Protein AF-A0A928FAZ8-F1 (afdb_monomer)

Radius of gyration: 18.93 Å; Cα contacts (8 Å, |Δi|>4): 267; chains: 1; bounding box: 38×33×56 Å

Secondary structure (DSSP, 8-state):
-EE---HHHHHHHHHHHHHHHHHHHHHHTT-HHHHHHHHHHHHHHHHHHHHHHHHHHHHHHHHHHHHHHHHS-EEEEEEEEETTEEEEEEEETTEEEEEE-TTSS----EEEEGGGEEEEEEETTEEEEEETTEEEEEEETTHHHHHHHHHHHHT--

Sequence (157 aa):
MTYKNGIKEYTLTGVIFGVPMGILFGLIHLSLLLGIITGFLCGFLFTLLIFLFMKYQEKKFDKKRTEIAKERKIICDGAATINGNGGWLFFTENGIEFYPHKINISTEEIVIPMNTIESVTANKNQILVRASGKTVEIVVSHNKGWKKQIEGALNLS

Structure (mmCIF, N/CA/C/O backbone):
data_AF-A0A928FAZ8-F1
#
_entry.id   AF-A0A928FAZ8-F1
#
loop_
_atom_site.group_PDB
_atom_site.id
_atom_site.type_symbol
_atom_site.label_atom_id
_atom_site.label_alt_id
_atom_site.label_comp_id
_atom_site.label_asym_id
_atom_site.label_entity_id
_atom_site.label_seq_id
_atom_site.pdbx_PDB_ins_code
_atom_site.Cartn_x
_atom_site.Cartn_y
_atom_site.Cartn_z
_atom_site.occupancy
_atom_site.B_iso_or_equiv
_atom_site.auth_seq_id
_atom_site.auth_comp_id
_atom_site.auth_asym_id
_atom_site.auth_atom_id
_atom_site.pdbx_PDB_model_num
ATOM 1 N N . MET A 1 1 ? -15.593 -0.827 2.400 1.00 86.06 1 MET A N 1
ATOM 2 C CA . MET A 1 1 ? -15.250 -0.363 1.032 1.00 86.06 1 MET A CA 1
ATOM 3 C C . MET A 1 1 ? -13.849 -0.833 0.681 1.00 86.06 1 MET A C 1
ATOM 5 O O . MET A 1 1 ? -12.951 -0.560 1.458 1.00 86.06 1 MET A O 1
ATOM 9 N N . THR A 1 2 ? -13.639 -1.489 -0.460 1.00 89.00 2 THR A N 1
ATOM 10 C CA . THR A 1 2 ? -12.289 -1.931 -0.850 1.00 89.00 2 THR A CA 1
ATOM 11 C C . THR A 1 2 ? -11.653 -0.942 -1.818 1.00 89.00 2 THR A C 1
ATOM 13 O O . THR A 1 2 ? -12.170 -0.747 -2.920 1.00 89.00 2 THR A O 1
ATOM 16 N N . TYR A 1 3 ? -10.534 -0.333 -1.432 1.00 90.75 3 TYR A N 1
ATOM 17 C CA . TYR A 1 3 ? -9.746 0.524 -2.313 1.00 90.75 3 TYR A CA 1
ATOM 18 C C . TYR A 1 3 ? -8.879 -0.328 -3.239 1.00 90.75 3 TYR A C 1
ATOM 20 O O . TYR A 1 3 ? -8.120 -1.192 -2.798 1.00 90.75 3 TYR A O 1
ATOM 28 N N . LYS A 1 4 ? -9.006 -0.086 -4.545 1.00 86.06 4 LYS A N 1
ATOM 29 C CA . LYS A 1 4 ? -8.338 -0.848 -5.607 1.00 86.06 4 LYS A CA 1
ATOM 30 C C . LYS A 1 4 ? -7.595 0.110 -6.513 1.00 86.06 4 LYS A C 1
ATOM 32 O O . LYS A 1 4 ? -8.059 1.224 -6.707 1.00 86.06 4 LYS A O 1
ATOM 37 N N . ASN A 1 5 ? -6.501 -0.337 -7.115 1.00 83.50 5 ASN A N 1
ATOM 38 C CA . ASN A 1 5 ? -5.808 0.452 -8.130 1.00 83.50 5 ASN A CA 1
ATOM 39 C C . ASN A 1 5 ? -6.758 0.777 -9.294 1.00 83.50 5 ASN A C 1
ATOM 41 O O . ASN A 1 5 ? -7.519 -0.089 -9.738 1.00 83.50 5 ASN A O 1
ATOM 45 N N . GLY A 1 6 ? -6.720 2.022 -9.762 1.00 83.69 6 GLY A N 1
ATOM 46 C CA . GLY A 1 6 ? -7.487 2.486 -10.906 1.00 83.69 6 GLY A CA 1
ATOM 47 C C . GLY A 1 6 ? -6.738 2.291 -12.223 1.00 83.69 6 GLY A C 1
ATOM 48 O O . GLY A 1 6 ? -5.598 1.828 -12.283 1.00 83.69 6 GLY A O 1
ATOM 49 N N . ILE A 1 7 ? -7.403 2.668 -13.317 1.00 85.56 7 ILE A N 1
ATOM 50 C CA . ILE A 1 7 ? -6.851 2.577 -14.678 1.00 85.56 7 ILE A CA 1
ATOM 51 C C . ILE A 1 7 ? -5.570 3.408 -14.801 1.00 85.56 7 ILE A C 1
ATOM 53 O O . ILE A 1 7 ? -4.613 2.972 -15.431 1.00 85.56 7 ILE A O 1
ATOM 57 N N . LYS A 1 8 ? -5.528 4.581 -14.159 1.00 87.31 8 LYS A N 1
ATOM 58 C CA . LYS A 1 8 ? -4.368 5.477 -14.195 1.00 87.31 8 LYS A CA 1
ATOM 59 C C . LYS A 1 8 ? -3.111 4.793 -13.656 1.00 87.31 8 LYS A C 1
ATOM 61 O O . LYS A 1 8 ? -2.047 4.927 -14.255 1.00 87.31 8 LYS A O 1
ATOM 66 N N . GLU A 1 9 ? -3.233 4.065 -12.552 1.00 87.31 9 GLU A N 1
ATOM 67 C CA . GLU A 1 9 ? -2.137 3.329 -11.931 1.00 87.31 9 GLU A CA 1
ATOM 68 C C . GLU A 1 9 ? -1.634 2.221 -12.861 1.00 87.31 9 GLU A C 1
ATOM 70 O O . GLU A 1 9 ? -0.437 2.148 -13.120 1.00 87.31 9 GLU A O 1
ATOM 75 N N . TYR A 1 10 ? -2.539 1.426 -13.441 1.00 90.25 10 TYR A N 1
ATOM 76 C CA . TYR A 1 10 ? -2.176 0.359 -14.381 1.00 90.25 10 TYR A CA 1
ATOM 77 C C . TYR A 1 10 ? -1.516 0.882 -15.664 1.00 90.25 10 TYR A C 1
ATOM 79 O O . TYR A 1 10 ? -0.550 0.283 -16.147 1.00 90.25 10 TYR A O 1
ATOM 87 N N . THR A 1 11 ? -1.996 2.007 -16.200 1.00 91.50 11 THR A N 1
ATOM 88 C CA . THR A 1 11 ? -1.379 2.671 -17.355 1.00 91.50 11 THR A CA 1
ATOM 89 C C . THR A 1 11 ? 0.023 3.161 -17.012 1.00 91.50 11 THR A C 1
ATOM 91 O O . THR A 1 11 ? 0.958 2.925 -17.773 1.00 91.50 11 THR A O 1
ATOM 94 N N . LEU A 1 12 ? 0.197 3.797 -15.850 1.00 92.56 12 LEU A N 1
ATOM 95 C CA . LEU A 1 12 ? 1.506 4.274 -15.409 1.00 92.56 12 LEU A CA 1
ATOM 96 C C . LEU A 1 12 ? 2.494 3.114 -15.224 1.00 92.56 12 LEU A C 1
ATOM 98 O O . LEU A 1 12 ? 3.634 3.216 -15.668 1.00 92.56 12 LEU A O 1
ATOM 102 N N . THR A 1 13 ? 2.055 1.999 -14.636 1.00 91.69 13 THR A N 1
ATOM 103 C CA . THR A 1 13 ? 2.855 0.771 -14.513 1.00 91.69 13 THR A CA 1
ATOM 104 C C . THR A 1 13 ? 3.317 0.254 -15.876 1.00 91.69 13 THR A C 1
ATOM 106 O O . THR A 1 13 ? 4.496 -0.058 -16.045 1.00 91.69 13 THR A O 1
ATOM 109 N N . GLY A 1 14 ? 2.418 0.222 -16.862 1.00 94.94 14 GLY A N 1
ATOM 110 C CA . GLY A 1 14 ? 2.739 -0.220 -18.219 1.00 94.94 14 GLY A CA 1
ATOM 111 C C . GLY A 1 14 ? 3.744 0.691 -18.913 1.00 94.94 14 GLY A C 1
ATOM 112 O O . GLY A 1 14 ? 4.668 0.199 -19.550 1.00 94.94 14 GLY A O 1
ATOM 113 N N . VAL A 1 15 ? 3.620 2.010 -18.744 1.00 95.94 15 VAL A N 1
ATOM 114 C CA . VAL A 1 15 ? 4.557 2.990 -19.317 1.00 95.94 15 VAL A CA 1
ATOM 115 C C . VAL A 1 15 ? 5.937 2.891 -18.667 1.00 95.94 15 VAL A C 1
ATOM 117 O O . VAL A 1 15 ? 6.937 2.830 -19.380 1.00 95.94 15 VAL A O 1
ATOM 120 N N . ILE A 1 16 ? 5.999 2.837 -17.331 1.00 95.81 16 ILE A N 1
ATOM 121 C CA . ILE A 1 16 ? 7.263 2.758 -16.579 1.00 95.81 16 ILE A CA 1
ATOM 122 C C . ILE A 1 16 ? 8.057 1.508 -16.959 1.00 95.81 16 ILE A C 1
ATOM 124 O O . ILE A 1 16 ? 9.281 1.562 -16.988 1.00 95.81 16 ILE A O 1
ATOM 128 N N . PHE A 1 17 ? 7.386 0.397 -17.264 1.00 96.44 17 PHE A N 1
ATOM 129 C CA . PHE A 1 17 ? 8.060 -0.822 -17.699 1.00 96.44 17 PHE A CA 1
ATOM 130 C C . PHE A 1 17 ? 8.316 -0.850 -19.212 1.00 96.44 17 PHE A C 1
ATOM 132 O O . PHE A 1 17 ? 9.411 -1.174 -19.666 1.00 96.44 17 PHE A O 1
ATOM 139 N N . GLY A 1 18 ? 7.315 -0.479 -20.008 1.00 97.69 18 GLY A N 1
ATOM 140 C CA . GLY A 1 18 ? 7.355 -0.568 -21.463 1.00 97.69 18 GLY A CA 1
ATOM 141 C C . GLY A 1 18 ? 8.379 0.364 -22.105 1.00 97.69 18 GLY A C 1
ATOM 142 O O . GLY A 1 18 ? 9.079 -0.058 -23.022 1.00 97.69 18 GLY A O 1
ATOM 143 N N . VAL A 1 19 ? 8.525 1.602 -21.616 1.00 97.75 19 VAL A N 1
ATOM 144 C CA . VAL A 1 19 ? 9.466 2.575 -22.203 1.00 97.75 19 VAL A CA 1
ATOM 145 C C . VAL A 1 19 ? 10.926 2.121 -22.057 1.00 97.75 19 VAL A C 1
ATOM 147 O O . VAL A 1 19 ? 11.602 2.029 -23.083 1.00 97.75 19 VAL A O 1
ATOM 150 N N . PRO A 1 20 ? 11.434 1.766 -20.858 1.00 97.94 20 PRO A N 1
ATOM 151 C CA . PRO A 1 20 ? 12.789 1.233 -20.721 1.00 97.94 20 PRO A CA 1
ATOM 152 C C . PRO A 1 20 ? 13.028 -0.033 -21.543 1.00 97.94 20 PRO A C 1
ATOM 154 O O . PRO A 1 20 ? 14.070 -0.147 -22.183 1.00 97.94 20 PRO A O 1
ATOM 157 N N . MET A 1 21 ? 12.062 -0.959 -21.580 1.00 97.69 21 MET A N 1
ATOM 158 C CA . MET A 1 21 ? 12.189 -2.178 -22.387 1.00 97.69 21 MET A CA 1
ATOM 159 C C . MET A 1 21 ? 12.240 -1.865 -23.883 1.00 97.69 21 MET A C 1
ATOM 161 O O . MET A 1 21 ? 13.039 -2.454 -24.606 1.00 97.69 21 MET A O 1
ATOM 165 N N . GLY A 1 22 ? 11.434 -0.913 -24.351 1.00 97.94 22 GLY A N 1
ATOM 166 C CA . GLY A 1 22 ? 11.468 -0.465 -25.738 1.00 97.94 22 GLY A CA 1
ATOM 167 C C . GLY A 1 22 ? 12.797 0.184 -26.115 1.00 97.94 22 GLY A C 1
ATOM 168 O O . GLY A 1 22 ? 13.341 -0.117 -27.174 1.00 97.94 22 GLY A O 1
ATOM 169 N N . ILE A 1 23 ? 13.367 1.006 -25.227 1.00 97.88 23 ILE A N 1
ATOM 170 C CA . ILE A 1 23 ? 14.710 1.575 -25.409 1.00 97.88 23 ILE A CA 1
ATOM 171 C C . ILE A 1 23 ? 15.753 0.454 -25.471 1.00 97.88 23 ILE A C 1
ATOM 173 O O . ILE A 1 23 ? 16.555 0.421 -26.400 1.00 97.88 23 ILE A O 1
ATOM 177 N N . LEU A 1 24 ? 15.718 -0.491 -24.528 1.00 97.69 24 LEU A N 1
ATOM 178 C CA . LEU A 1 24 ? 16.658 -1.609 -24.468 1.00 97.69 24 LEU A CA 1
ATOM 179 C C . LEU A 1 24 ? 16.638 -2.443 -25.757 1.00 97.69 24 LEU A C 1
ATOM 181 O O . LEU A 1 24 ? 17.680 -2.634 -26.380 1.00 97.69 24 LEU A O 1
ATOM 185 N N . PHE A 1 25 ? 15.461 -2.899 -26.193 1.00 96.38 25 PHE A N 1
ATOM 186 C CA . PHE A 1 25 ? 15.328 -3.684 -27.423 1.00 96.38 25 PHE A CA 1
ATOM 187 C C . PHE A 1 25 ? 15.637 -2.864 -28.679 1.00 96.38 25 PHE A C 1
ATOM 189 O O . PHE A 1 25 ? 16.241 -3.387 -29.615 1.00 96.38 25 PHE A O 1
ATOM 196 N N . GLY A 1 26 ? 15.286 -1.576 -28.691 1.00 97.62 26 GLY A N 1
ATOM 197 C CA . GLY A 1 26 ? 15.642 -0.672 -29.780 1.00 97.62 26 GLY A CA 1
ATOM 198 C C . GLY A 1 26 ? 17.155 -0.526 -29.947 1.00 97.62 26 GLY A C 1
ATOM 199 O O . GLY A 1 26 ? 17.642 -0.541 -31.076 1.00 97.62 26 GLY A O 1
ATOM 200 N N . LEU A 1 27 ? 17.900 -0.456 -28.839 1.00 97.50 27 LEU A N 1
ATOM 201 C CA . LEU A 1 27 ? 19.363 -0.386 -28.841 1.00 97.50 27 LEU A CA 1
ATOM 202 C C . LEU A 1 27 ? 20.012 -1.723 -29.226 1.00 97.50 27 LEU A C 1
ATOM 204 O O . LEU A 1 27 ? 20.898 -1.730 -30.075 1.00 97.50 27 LEU A O 1
ATOM 208 N N . ILE A 1 28 ? 19.556 -2.848 -28.659 1.00 97.69 28 ILE A N 1
ATOM 209 C CA . ILE A 1 28 ? 20.098 -4.192 -28.951 1.00 97.69 28 ILE A CA 1
ATOM 210 C C . ILE A 1 28 ? 19.986 -4.532 -30.441 1.00 97.69 28 ILE A C 1
ATOM 212 O O . ILE A 1 28 ? 20.902 -5.111 -31.019 1.00 97.69 28 ILE A O 1
ATOM 216 N N . HIS A 1 29 ? 18.863 -4.174 -31.062 1.00 95.31 29 HIS A N 1
ATOM 217 C CA . HIS A 1 29 ? 18.581 -4.506 -32.457 1.00 95.31 29 HIS A CA 1
ATOM 218 C C . HIS A 1 29 ? 18.822 -3.343 -33.428 1.00 95.31 29 HIS A C 1
ATOM 220 O O . HIS A 1 29 ? 18.498 -3.477 -34.607 1.00 95.31 29 HIS A O 1
ATOM 226 N N . LEU A 1 30 ? 19.348 -2.207 -32.944 1.00 95.75 30 LEU A N 1
ATOM 227 C CA . LEU A 1 30 ? 19.558 -0.972 -33.716 1.00 95.75 30 LEU A CA 1
ATOM 228 C C . LEU A 1 30 ? 18.322 -0.560 -34.543 1.00 95.75 30 LEU A C 1
ATOM 230 O O . LEU A 1 30 ? 18.433 -0.073 -35.666 1.00 95.75 30 LEU A O 1
ATOM 234 N N . SER A 1 31 ? 17.124 -0.777 -33.993 1.00 96.94 31 SER A N 1
ATOM 235 C CA . SER A 1 31 ? 15.853 -0.592 -34.694 1.00 96.94 31 SER A CA 1
ATOM 236 C C . SER A 1 31 ? 14.836 0.114 -33.809 1.00 96.94 31 SER A C 1
ATOM 238 O O . SER A 1 31 ? 14.285 -0.464 -32.870 1.00 96.94 31 SER A O 1
ATOM 240 N N . LEU A 1 32 ? 14.540 1.371 -34.150 1.00 96.31 32 LEU A N 1
ATOM 241 C CA . LEU A 1 32 ? 13.541 2.173 -33.445 1.00 96.31 32 LEU A CA 1
ATOM 242 C C . LEU A 1 32 ? 12.145 1.543 -33.532 1.00 96.31 32 LEU A C 1
ATOM 244 O O . LEU A 1 32 ? 11.434 1.484 -32.532 1.00 96.31 32 LEU A O 1
ATOM 248 N N . LEU A 1 33 ? 11.768 1.040 -34.713 1.00 97.12 33 LEU A N 1
ATOM 249 C CA . LEU A 1 33 ? 10.468 0.403 -34.921 1.00 97.12 33 LEU A CA 1
ATOM 250 C C . LEU A 1 33 ? 10.313 -0.836 -34.036 1.00 97.12 33 LEU A C 1
ATOM 252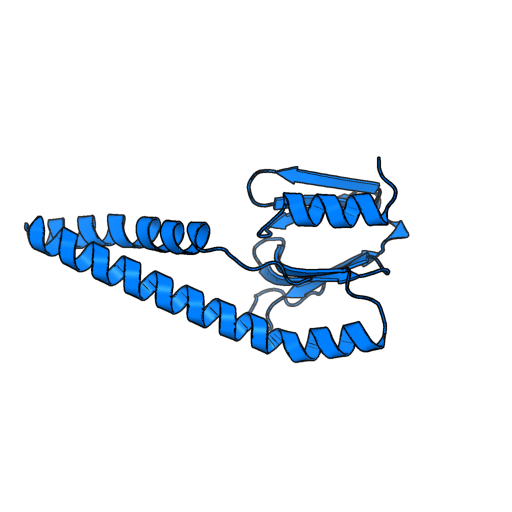 O O . LEU A 1 33 ? 9.277 -0.999 -33.392 1.00 97.12 33 LEU A O 1
ATOM 256 N N . LEU A 1 34 ? 11.352 -1.678 -33.968 1.00 95.81 34 LEU A N 1
ATOM 257 C CA . LEU A 1 34 ? 11.315 -2.861 -33.116 1.00 95.81 34 LEU A CA 1
ATOM 258 C C . LEU A 1 34 ? 11.204 -2.460 -31.644 1.00 95.81 34 LEU A C 1
ATOM 260 O O . LEU A 1 34 ? 10.340 -2.991 -30.958 1.00 95.81 34 LEU A O 1
ATOM 264 N N . GLY A 1 35 ? 11.985 -1.468 -31.201 1.00 97.56 35 GLY A N 1
ATOM 265 C CA . GLY A 1 35 ? 11.913 -0.934 -29.841 1.00 97.56 35 GLY A CA 1
ATOM 266 C C . GLY A 1 35 ? 10.518 -0.431 -29.456 1.00 97.56 35 GLY A C 1
ATOM 267 O O . GLY A 1 35 ? 10.030 -0.739 -28.370 1.00 97.56 35 GLY A O 1
ATOM 268 N N . ILE A 1 36 ? 9.828 0.284 -30.351 1.00 97.88 36 ILE A N 1
ATOM 269 C CA . ILE A 1 36 ? 8.452 0.752 -30.110 1.00 97.88 36 ILE A CA 1
ATOM 270 C C . ILE A 1 36 ? 7.492 -0.436 -29.949 1.00 97.88 36 ILE A C 1
ATOM 272 O O . ILE A 1 36 ? 6.733 -0.482 -28.977 1.00 97.88 36 ILE A O 1
ATOM 276 N N . ILE A 1 37 ? 7.540 -1.410 -30.866 1.00 97.94 37 ILE A N 1
ATOM 277 C CA . ILE A 1 37 ? 6.660 -2.589 -30.838 1.00 97.94 37 ILE A CA 1
ATOM 278 C C . ILE A 1 37 ? 6.906 -3.409 -29.567 1.00 97.94 37 ILE A C 1
ATOM 280 O O . ILE A 1 37 ? 5.962 -3.728 -28.841 1.00 97.94 37 ILE A O 1
ATOM 284 N N . THR A 1 38 ? 8.165 -3.724 -29.260 1.00 97.12 38 THR A N 1
ATOM 285 C CA . THR A 1 38 ? 8.517 -4.516 -28.076 1.00 97.12 38 THR A CA 1
ATOM 286 C C . THR A 1 38 ? 8.217 -3.763 -26.791 1.00 97.12 38 THR A C 1
ATOM 288 O O . THR A 1 38 ? 7.718 -4.365 -25.849 1.00 97.12 38 THR A O 1
ATOM 291 N N . GLY A 1 39 ? 8.452 -2.449 -26.743 1.00 98.00 39 GLY A N 1
ATOM 292 C CA . GLY A 1 39 ? 8.125 -1.624 -25.582 1.00 98.00 39 GLY A CA 1
ATOM 293 C C . GLY A 1 39 ? 6.629 -1.634 -25.274 1.00 98.00 39 GLY A C 1
ATOM 294 O O . GLY A 1 39 ? 6.236 -1.849 -24.125 1.00 98.00 39 GLY A O 1
ATOM 295 N N . PHE A 1 40 ? 5.788 -1.495 -26.303 1.00 97.88 40 PHE A N 1
ATOM 296 C CA . PHE A 1 40 ? 4.338 -1.610 -26.156 1.00 97.88 40 PHE A CA 1
ATOM 297 C C . PHE A 1 40 ? 3.918 -3.005 -25.671 1.00 97.88 40 PHE A C 1
ATOM 299 O O . PHE A 1 40 ? 3.177 -3.112 -24.694 1.00 97.88 40 PHE A O 1
ATOM 306 N N . LEU A 1 41 ? 4.423 -4.073 -26.301 1.00 97.69 41 LEU A N 1
ATOM 307 C CA . LEU A 1 41 ? 4.099 -5.452 -25.920 1.00 97.69 41 LEU A CA 1
ATOM 308 C C . LEU A 1 41 ? 4.541 -5.777 -24.486 1.00 97.69 41 LEU A C 1
ATOM 310 O O . LEU A 1 41 ? 3.759 -6.337 -23.718 1.00 97.69 41 LEU A O 1
ATOM 314 N N . CYS A 1 42 ? 5.760 -5.390 -24.101 1.00 97.50 42 CYS A N 1
ATOM 315 C CA . CYS A 1 42 ? 6.279 -5.569 -22.747 1.00 97.50 42 CYS A CA 1
ATOM 316 C C . CYS A 1 42 ? 5.453 -4.789 -21.721 1.00 97.50 42 CYS A C 1
ATOM 318 O O . CYS A 1 42 ? 5.080 -5.352 -20.694 1.00 97.50 42 CYS A O 1
ATOM 320 N N . GLY A 1 43 ? 5.140 -3.519 -21.998 1.00 97.69 43 GLY A N 1
ATOM 321 C CA . GLY A 1 43 ? 4.314 -2.692 -21.120 1.00 97.69 43 GLY A CA 1
ATOM 322 C C . GLY A 1 43 ? 2.914 -3.277 -20.928 1.00 97.69 43 GLY A C 1
ATOM 323 O O . GLY A 1 43 ? 2.461 -3.429 -19.795 1.00 97.69 43 GLY A O 1
ATOM 324 N N . PHE A 1 44 ? 2.257 -3.679 -22.020 1.00 97.25 44 PHE A N 1
ATOM 325 C CA . PHE A 1 44 ? 0.936 -4.307 -21.982 1.00 97.25 44 PHE A CA 1
ATOM 326 C C . PHE A 1 44 ? 0.942 -5.620 -21.191 1.00 97.25 44 PHE A C 1
ATOM 328 O O . PHE A 1 44 ? 0.127 -5.796 -20.282 1.00 97.25 44 PHE A O 1
ATOM 335 N N . LEU A 1 45 ? 1.875 -6.527 -21.499 1.00 97.31 45 LEU A N 1
ATOM 336 C CA . LEU A 1 45 ? 1.974 -7.819 -20.823 1.00 97.31 45 LEU A CA 1
ATOM 337 C C . LEU A 1 45 ? 2.262 -7.642 -19.328 1.00 97.31 45 LEU A C 1
ATOM 339 O O . LEU A 1 45 ? 1.643 -8.306 -18.499 1.00 97.31 45 LEU A O 1
ATOM 343 N N . PHE A 1 46 ? 3.152 -6.715 -18.971 1.00 96.88 46 PHE A N 1
ATOM 344 C CA . PHE A 1 46 ? 3.461 -6.421 -17.577 1.00 96.88 46 PHE A CA 1
ATOM 345 C C . PHE A 1 46 ? 2.243 -5.874 -16.827 1.00 96.88 46 PHE A C 1
ATOM 347 O O . PHE A 1 46 ? 1.910 -6.374 -15.752 1.00 96.88 46 PHE A O 1
ATOM 354 N N . THR A 1 47 ? 1.514 -4.916 -17.408 1.00 96.56 47 THR A N 1
ATOM 355 C CA . THR A 1 47 ? 0.265 -4.414 -16.821 1.00 96.56 47 THR A CA 1
ATOM 356 C C . THR A 1 47 ? -0.765 -5.528 -16.632 1.00 96.56 47 THR A C 1
ATOM 358 O O . THR A 1 47 ? -1.390 -5.594 -15.572 1.00 96.56 47 THR A O 1
ATOM 361 N N . LEU A 1 48 ? -0.924 -6.427 -17.610 1.00 95.75 48 LEU A N 1
ATOM 362 C CA . LEU A 1 48 ? -1.830 -7.573 -17.501 1.00 95.75 48 LEU A CA 1
ATOM 363 C C . LEU A 1 48 ? -1.432 -8.500 -16.344 1.00 95.75 48 LEU A C 1
ATOM 365 O O . LEU A 1 48 ? -2.285 -8.881 -15.541 1.00 95.75 48 LEU A O 1
ATOM 369 N N . LEU A 1 49 ? -0.144 -8.827 -16.219 1.00 95.94 49 LEU A N 1
ATOM 370 C CA . LEU A 1 49 ? 0.365 -9.659 -15.128 1.00 95.94 49 LEU A CA 1
ATOM 371 C C . LEU A 1 49 ? 0.127 -9.010 -13.761 1.00 95.94 49 LEU A C 1
ATOM 373 O O . LEU A 1 49 ? -0.361 -9.678 -12.850 1.00 95.94 49 LEU A O 1
ATOM 377 N N . ILE A 1 50 ? 0.397 -7.709 -13.621 1.00 93.31 50 ILE A N 1
ATOM 378 C CA . ILE A 1 50 ? 0.134 -6.970 -12.380 1.00 93.31 50 ILE A CA 1
ATOM 379 C C . ILE A 1 50 ? -1.364 -6.939 -12.064 1.00 93.31 50 ILE A C 1
ATOM 381 O O . ILE A 1 50 ? -1.749 -7.169 -10.919 1.00 93.31 50 ILE A O 1
ATOM 385 N N . PHE A 1 51 ? -2.229 -6.719 -13.054 1.00 92.81 51 PHE A N 1
ATOM 386 C CA . PHE A 1 51 ? -3.679 -6.759 -12.858 1.00 92.81 51 PHE A CA 1
ATOM 387 C C . PHE A 1 51 ? -4.153 -8.124 -12.336 1.00 92.81 51 PHE A C 1
ATOM 389 O O . PHE A 1 51 ? -4.869 -8.195 -11.332 1.00 92.81 51 PHE A O 1
ATOM 396 N N . LEU A 1 52 ? -3.721 -9.212 -12.979 1.00 93.94 52 LEU A N 1
ATOM 397 C CA . LEU A 1 52 ? -4.052 -10.577 -12.564 1.00 93.94 52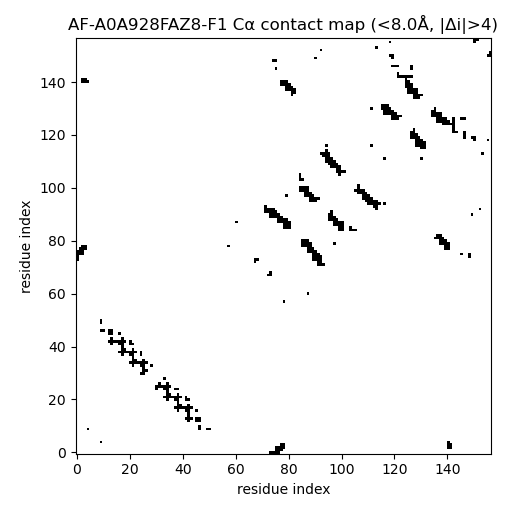 LEU A CA 1
ATOM 398 C C . LEU A 1 52 ? -3.510 -10.888 -11.166 1.00 93.94 52 LEU A C 1
ATOM 400 O O . LEU A 1 52 ? -4.216 -11.471 -10.341 1.00 93.94 52 LEU A O 1
ATOM 404 N N . PHE A 1 53 ? -2.288 -10.447 -10.869 1.00 91.00 53 PHE A N 1
ATOM 405 C CA . PHE A 1 53 ? -1.676 -10.598 -9.555 1.00 91.00 53 PHE A CA 1
ATOM 406 C C . PHE A 1 53 ? -2.470 -9.870 -8.464 1.00 91.00 53 PHE A C 1
ATOM 408 O O . PHE A 1 53 ? -2.767 -10.464 -7.427 1.00 91.00 53 PHE A O 1
ATOM 415 N N . MET A 1 54 ? -2.898 -8.627 -8.706 1.00 89.38 54 MET A N 1
ATOM 416 C CA . MET A 1 54 ? -3.732 -7.877 -7.761 1.00 89.38 54 MET A CA 1
ATOM 417 C C . MET A 1 54 ? -5.088 -8.551 -7.535 1.00 89.38 54 MET A C 1
ATOM 419 O O . MET A 1 54 ? -5.553 -8.630 -6.398 1.00 89.38 54 MET A O 1
ATOM 423 N N . LYS A 1 55 ? -5.704 -9.097 -8.590 1.00 90.94 55 LYS A N 1
ATOM 424 C CA . LYS A 1 55 ? -6.946 -9.878 -8.478 1.00 90.94 55 LYS A CA 1
ATOM 425 C C . LYS A 1 55 ? -6.769 -11.150 -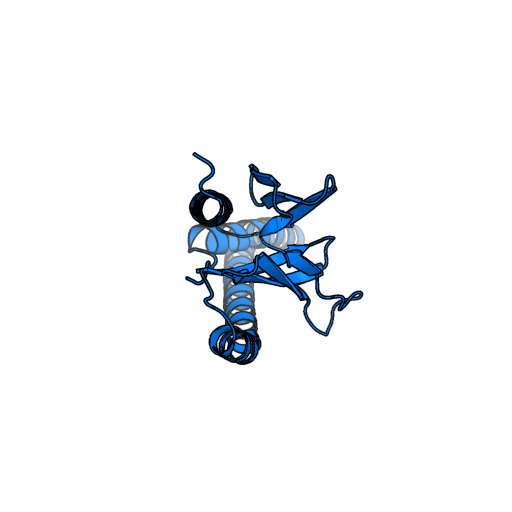7.662 1.00 90.94 55 LYS A C 1
ATOM 427 O O . LYS A 1 55 ? -7.624 -11.487 -6.844 1.00 90.94 55 LYS A O 1
ATOM 432 N N . TYR A 1 56 ? -5.655 -11.843 -7.860 1.00 91.06 56 TYR A N 1
ATOM 433 C CA . TYR A 1 56 ? -5.314 -13.017 -7.074 1.00 91.06 56 TYR A CA 1
ATOM 434 C C . TYR A 1 56 ? -5.112 -12.672 -5.592 1.00 91.06 56 TYR A C 1
ATOM 436 O O . TYR A 1 56 ? -5.640 -13.369 -4.724 1.00 91.06 56 TYR A O 1
ATOM 444 N N . GLN A 1 57 ? -4.408 -11.576 -5.289 1.00 88.12 57 GLN A N 1
ATOM 445 C CA . GLN A 1 57 ? -4.252 -11.107 -3.912 1.00 88.12 57 GLN A CA 1
ATOM 446 C C . GLN A 1 57 ? -5.589 -10.742 -3.266 1.00 88.12 57 GLN A C 1
ATOM 448 O O . GLN A 1 57 ? -5.850 -11.182 -2.149 1.00 88.12 57 GLN A O 1
ATOM 453 N N . GLU A 1 58 ? -6.442 -9.992 -3.971 1.00 89.38 58 GLU A N 1
ATOM 454 C CA . GLU A 1 58 ? -7.782 -9.621 -3.503 1.00 89.38 58 GLU A CA 1
ATOM 455 C C . GLU A 1 58 ? -8.560 -10.874 -3.074 1.00 89.38 58 GLU A C 1
ATOM 457 O O . GLU A 1 58 ? -8.999 -10.968 -1.928 1.00 89.38 58 GLU A O 1
ATOM 462 N N . LYS A 1 59 ? -8.597 -11.892 -3.946 1.00 91.00 59 LYS A N 1
ATOM 463 C CA . LYS A 1 59 ? -9.262 -13.172 -3.674 1.00 91.00 59 LYS A CA 1
ATOM 464 C C . LYS A 1 59 ? -8.664 -13.914 -2.477 1.00 91.00 59 LYS A C 1
ATOM 466 O O . LYS A 1 59 ? -9.382 -14.535 -1.696 1.00 91.00 59 LYS A O 1
ATOM 471 N N . LYS A 1 60 ? -7.340 -13.863 -2.306 1.00 90.94 60 LYS A N 1
ATOM 472 C CA . LYS A 1 60 ? -6.650 -14.517 -1.184 1.00 90.94 60 LYS A CA 1
ATOM 473 C C . LYS A 1 60 ? -7.071 -13.936 0.171 1.00 90.94 60 LYS A C 1
ATOM 475 O O . LYS A 1 60 ? -7.100 -14.675 1.155 1.00 90.94 60 LYS A O 1
ATOM 480 N N . PHE A 1 61 ? -7.417 -12.651 0.220 1.00 93.25 61 PHE A N 1
ATOM 481 C CA . PHE A 1 61 ? -7.871 -11.985 1.441 1.00 93.25 61 PHE A CA 1
ATOM 482 C C . PHE A 1 61 ? -9.389 -12.015 1.648 1.00 93.25 61 PHE A C 1
ATOM 484 O O . PHE A 1 61 ? -9.832 -11.642 2.729 1.00 93.25 61 PHE A O 1
ATOM 491 N N . ASP A 1 62 ? -10.188 -12.539 0.711 1.00 93.50 62 ASP A N 1
ATOM 492 C CA . ASP A 1 62 ? -11.648 -12.658 0.874 1.00 93.50 62 ASP A CA 1
ATOM 493 C C . ASP A 1 62 ? -12.035 -13.483 2.109 1.00 93.50 62 ASP A C 1
ATOM 495 O O . ASP A 1 62 ? -12.940 -13.107 2.860 1.00 93.50 62 ASP A O 1
ATOM 499 N N . LYS A 1 63 ? -11.318 -14.588 2.364 1.00 92.62 63 LYS A N 1
ATOM 500 C CA . LYS A 1 63 ? -11.546 -15.415 3.557 1.00 92.62 63 LYS A CA 1
ATOM 501 C C . LYS A 1 63 ? -11.287 -14.614 4.836 1.00 92.62 63 LYS A C 1
ATOM 503 O O . LYS A 1 63 ? -12.154 -14.571 5.703 1.00 92.62 63 LYS A O 1
ATOM 508 N N . LYS A 1 64 ? -10.145 -13.922 4.916 1.00 94.25 64 LYS A N 1
ATOM 509 C CA . LYS A 1 64 ? -9.784 -13.089 6.074 1.00 94.25 64 LYS A CA 1
ATOM 510 C C . LYS A 1 64 ? -10.762 -11.925 6.253 1.00 94.25 64 LYS A C 1
ATOM 512 O O . LYS A 1 64 ? -11.193 -11.663 7.367 1.00 94.25 64 LYS A O 1
ATOM 517 N N . ARG A 1 65 ? -11.179 -11.277 5.158 1.00 95.50 65 ARG A N 1
ATOM 518 C CA . ARG A 1 65 ? -12.215 -10.234 5.169 1.00 95.50 65 ARG A CA 1
ATOM 519 C C . ARG A 1 65 ? -13.517 -10.765 5.765 1.00 95.50 65 ARG A C 1
ATOM 521 O O . ARG A 1 65 ? -14.117 -10.094 6.592 1.00 95.50 65 ARG A O 1
ATOM 528 N N . THR A 1 66 ? -13.932 -11.966 5.367 1.00 95.44 66 THR A N 1
ATOM 529 C CA . THR A 1 66 ? -15.146 -12.613 5.886 1.00 95.44 66 THR A CA 1
ATOM 530 C C . THR A 1 66 ? -15.018 -12.946 7.372 1.00 95.44 66 THR A C 1
ATOM 532 O O . THR A 1 66 ? -15.979 -12.779 8.111 1.00 95.44 66 THR A O 1
ATOM 535 N N . GLU A 1 67 ? -13.850 -13.407 7.820 1.00 95.50 67 GLU A N 1
ATOM 536 C CA . GLU A 1 67 ? -13.577 -13.678 9.238 1.00 95.50 67 GLU A CA 1
ATOM 537 C C . GLU A 1 67 ? -13.638 -12.396 10.076 1.00 95.50 67 GLU A C 1
ATOM 539 O O . GLU A 1 67 ? -14.400 -12.341 11.034 1.00 95.50 67 GLU A O 1
ATOM 544 N N . ILE A 1 68 ? -12.938 -11.335 9.661 1.00 95.25 68 ILE A N 1
ATOM 545 C CA . ILE A 1 68 ? -12.958 -10.035 10.350 1.00 95.25 68 ILE A CA 1
ATOM 546 C C . ILE A 1 68 ? -14.380 -9.459 10.384 1.00 95.25 68 ILE A C 1
ATOM 548 O O . ILE A 1 68 ? -14.833 -9.002 11.430 1.00 95.25 68 ILE A O 1
ATOM 552 N N . ALA A 1 69 ? -15.113 -9.533 9.268 1.00 95.12 69 ALA A N 1
ATOM 553 C CA . ALA A 1 69 ? -16.468 -8.992 9.157 1.00 95.12 69 ALA A CA 1
ATOM 554 C C . ALA A 1 69 ? -17.505 -9.690 10.058 1.00 95.12 69 ALA A C 1
ATOM 556 O O . ALA A 1 69 ? -18.571 -9.123 10.285 1.00 95.12 69 ALA A O 1
ATOM 557 N N . LYS A 1 70 ? -17.225 -10.902 10.561 1.00 95.81 70 LYS A N 1
ATOM 558 C CA . LYS A 1 70 ? -18.086 -11.575 11.552 1.00 95.81 70 LYS A CA 1
ATOM 559 C C . LYS A 1 70 ? -17.953 -10.972 12.946 1.00 95.81 70 LYS A C 1
ATOM 561 O O . LYS A 1 70 ? -18.897 -11.048 13.722 1.00 95.81 70 LYS A O 1
ATOM 566 N N . GLU A 1 71 ? -16.783 -10.429 13.264 1.00 94.75 71 GLU A N 1
ATOM 567 C CA . GLU A 1 71 ? -16.451 -9.935 14.603 1.00 94.75 71 GLU A CA 1
ATOM 568 C C . GLU A 1 71 ? -16.605 -8.422 14.717 1.00 94.75 71 GLU A C 1
ATOM 570 O O . GLU A 1 71 ? -16.901 -7.918 15.796 1.00 94.75 71 GLU A O 1
ATOM 575 N N . ARG A 1 72 ? -16.361 -7.694 13.623 1.00 94.50 72 ARG A N 1
ATOM 576 C CA . ARG A 1 72 ? -16.324 -6.231 13.617 1.00 94.50 72 ARG A CA 1
ATOM 577 C C . ARG A 1 72 ? -16.600 -5.647 12.243 1.00 94.50 72 ARG A C 1
ATOM 579 O O . ARG A 1 72 ? -16.283 -6.232 11.205 1.00 94.50 72 ARG A O 1
ATOM 586 N N . LYS A 1 73 ? -17.153 -4.439 12.225 1.00 95.12 73 LYS A N 1
ATOM 587 C CA . LYS A 1 73 ? -17.446 -3.706 10.995 1.00 95.12 73 LYS A CA 1
ATOM 588 C C . LYS A 1 73 ? -16.159 -3.253 10.303 1.00 95.12 73 LYS A C 1
ATOM 590 O O . LYS A 1 73 ? -15.363 -2.504 10.865 1.00 95.12 73 LYS A O 1
ATOM 595 N N . ILE A 1 74 ? -16.003 -3.631 9.033 1.00 97.06 74 ILE A N 1
ATOM 596 C CA . ILE A 1 74 ? -14.935 -3.134 8.155 1.00 97.06 74 ILE A CA 1
ATOM 597 C C . ILE A 1 74 ? -15.396 -1.833 7.489 1.00 97.06 74 ILE A C 1
ATOM 599 O O . ILE A 1 74 ? -16.352 -1.824 6.710 1.00 97.06 74 ILE A O 1
ATOM 603 N N . ILE A 1 75 ? -14.692 -0.735 7.759 1.00 96.38 75 ILE A N 1
ATOM 604 C CA . ILE A 1 75 ? -14.948 0.584 7.170 1.00 96.38 75 ILE A CA 1
ATOM 605 C C . ILE A 1 75 ? -14.350 0.615 5.759 1.00 96.38 75 ILE A C 1
ATOM 607 O O . ILE A 1 75 ? -15.067 0.741 4.755 1.00 96.38 75 ILE A O 1
ATOM 611 N N . CYS A 1 76 ? -13.040 0.386 5.653 1.00 96.62 76 CYS A N 1
ATOM 612 C CA . CYS A 1 76 ? -12.368 0.194 4.374 1.00 96.62 76 CYS A CA 1
ATOM 613 C C . CYS A 1 76 ? -11.207 -0.797 4.445 1.00 96.62 76 CYS A C 1
ATOM 615 O O . CYS A 1 76 ? -10.685 -1.084 5.515 1.00 96.62 76 CYS A O 1
ATOM 617 N N . ASP A 1 77 ? -10.825 -1.346 3.296 1.00 97.25 77 ASP A N 1
ATOM 618 C CA . ASP A 1 77 ? -9.728 -2.300 3.174 1.00 97.25 77 ASP A CA 1
ATOM 619 C C . ASP A 1 77 ? -9.006 -2.167 1.828 1.00 97.25 77 ASP A C 1
ATOM 621 O O . ASP A 1 77 ? -9.525 -1.562 0.887 1.00 97.25 77 ASP A O 1
ATOM 625 N N . GLY A 1 78 ? -7.798 -2.712 1.717 1.00 95.75 78 GLY A N 1
ATOM 626 C CA . GLY A 1 78 ? -7.045 -2.691 0.465 1.00 95.75 78 GLY A CA 1
ATOM 627 C C . GLY A 1 78 ? -5.605 -3.164 0.609 1.00 95.75 78 GLY A C 1
ATOM 628 O O . GLY A 1 78 ? -5.101 -3.361 1.714 1.00 95.75 78 GLY A O 1
ATOM 629 N N . ALA A 1 79 ? -4.932 -3.325 -0.529 1.00 95.00 79 ALA A N 1
ATOM 630 C CA . ALA A 1 79 ? -3.513 -3.652 -0.554 1.00 95.0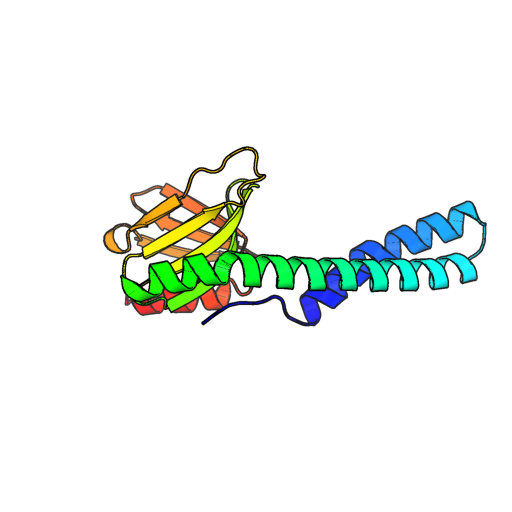0 79 ALA A CA 1
ATOM 631 C C . ALA A 1 79 ? -2.680 -2.519 0.062 1.00 95.00 79 ALA A C 1
ATOM 633 O O . ALA A 1 79 ? -2.918 -1.337 -0.217 1.00 95.00 79 ALA A O 1
ATOM 634 N N . ALA A 1 80 ? -1.696 -2.896 0.874 1.00 95.88 80 ALA A N 1
ATOM 635 C CA . ALA A 1 80 ? -0.822 -1.962 1.562 1.00 95.88 80 ALA A CA 1
ATOM 636 C C . ALA A 1 80 ? 0.592 -2.518 1.725 1.00 95.88 80 ALA A C 1
ATOM 638 O O . ALA A 1 80 ? 0.800 -3.732 1.688 1.00 95.88 80 ALA A O 1
ATOM 639 N N . THR A 1 81 ? 1.543 -1.623 1.972 1.00 95.69 81 THR A N 1
ATOM 640 C CA . THR A 1 81 ? 2.914 -1.983 2.340 1.00 95.69 81 THR A CA 1
ATOM 641 C C . THR A 1 81 ? 3.320 -1.237 3.602 1.00 95.69 81 THR A C 1
ATOM 643 O O . THR A 1 81 ? 3.183 -0.014 3.662 1.00 95.69 81 THR A O 1
ATOM 646 N N . ILE A 1 82 ? 3.867 -1.961 4.580 1.00 95.00 82 ILE A N 1
ATOM 647 C CA . ILE A 1 82 ? 4.465 -1.398 5.799 1.00 95.00 82 ILE A CA 1
ATOM 648 C C . ILE A 1 82 ? 5.889 -1.937 5.920 1.00 95.00 82 ILE A C 1
ATOM 650 O O . ILE A 1 82 ? 6.106 -3.143 5.810 1.00 95.00 82 ILE A O 1
ATOM 654 N N . ASN A 1 83 ? 6.873 -1.054 6.115 1.00 90.81 83 ASN A N 1
ATOM 655 C CA . ASN A 1 83 ? 8.294 -1.421 6.239 1.00 90.81 83 ASN A CA 1
ATOM 656 C C . ASN A 1 83 ? 8.793 -2.345 5.105 1.00 90.81 83 ASN A C 1
ATOM 658 O O . ASN A 1 83 ? 9.519 -3.306 5.343 1.00 90.81 83 ASN A O 1
ATOM 662 N N . GLY A 1 84 ? 8.340 -2.101 3.869 1.00 90.19 84 GLY A N 1
ATOM 663 C CA . GLY A 1 84 ? 8.677 -2.918 2.694 1.00 90.19 84 GLY A CA 1
ATOM 664 C C . GLY A 1 84 ? 7.929 -4.254 2.578 1.00 90.19 84 GLY A C 1
ATOM 665 O O . GLY A 1 84 ? 8.003 -4.895 1.533 1.00 90.19 84 GLY A O 1
ATOM 666 N N . ASN A 1 85 ? 7.157 -4.657 3.589 1.00 92.50 85 ASN A N 1
ATOM 667 C CA . ASN A 1 85 ? 6.355 -5.877 3.565 1.00 92.50 85 ASN A CA 1
ATOM 668 C C . ASN A 1 85 ? 4.976 -5.589 2.972 1.00 92.50 85 ASN A C 1
ATOM 670 O O . ASN A 1 85 ? 4.217 -4.786 3.513 1.00 92.50 85 ASN A O 1
ATOM 674 N N . GLY A 1 86 ? 4.658 -6.240 1.853 1.00 93.81 86 GLY A N 1
ATOM 675 C CA . GLY A 1 86 ? 3.347 -6.145 1.207 1.00 93.81 86 GLY A CA 1
ATOM 676 C C . GLY A 1 86 ? 2.296 -7.009 1.905 1.00 93.81 86 GLY A C 1
ATOM 677 O O . GLY A 1 86 ? 2.595 -8.098 2.402 1.00 93.81 86 GLY A O 1
ATOM 678 N N . GLY A 1 87 ? 1.057 -6.542 1.939 1.00 95.56 87 GLY A N 1
ATOM 679 C CA . GLY A 1 87 ? -0.038 -7.242 2.592 1.00 95.56 87 GLY A CA 1
ATOM 680 C C . GLY A 1 87 ? -1.385 -6.588 2.336 1.00 95.56 87 GLY A C 1
ATOM 681 O O . GLY A 1 87 ? -1.573 -5.843 1.372 1.00 95.56 87 GLY A O 1
ATOM 682 N N . TRP A 1 88 ? -2.329 -6.876 3.223 1.00 96.88 88 TRP A N 1
ATOM 683 C CA . TRP A 1 88 ? -3.661 -6.292 3.191 1.00 96.88 88 TRP A CA 1
ATOM 684 C C . TRP A 1 88 ? -3.939 -5.535 4.476 1.00 96.88 88 TRP A C 1
ATOM 686 O O . TRP A 1 88 ? -3.724 -6.050 5.572 1.00 96.88 88 TRP A O 1
ATOM 696 N N . LEU A 1 89 ? -4.421 -4.311 4.323 1.00 97.69 89 LEU A N 1
ATOM 697 C CA . LEU A 1 89 ? -4.808 -3.442 5.416 1.00 97.69 89 LEU A CA 1
ATOM 698 C C . LEU A 1 89 ? -6.324 -3.448 5.541 1.00 97.69 89 LEU A C 1
ATOM 700 O O . LEU A 1 89 ? -7.034 -3.296 4.546 1.00 97.69 89 LEU A O 1
ATOM 704 N N . PHE A 1 90 ? -6.809 -3.567 6.766 1.00 97.88 90 PHE A N 1
ATOM 705 C CA . PHE A 1 90 ? -8.197 -3.355 7.132 1.00 97.88 90 PHE A CA 1
ATOM 706 C C . PHE A 1 90 ? -8.262 -2.182 8.101 1.00 97.88 90 PHE A C 1
ATOM 708 O O . PHE A 1 90 ? -7.491 -2.107 9.052 1.00 97.88 90 PHE A O 1
ATOM 715 N N . PHE A 1 91 ? -9.196 -1.274 7.863 1.00 97.75 91 PHE A N 1
ATOM 716 C CA . PHE A 1 91 ? -9.640 -0.313 8.854 1.00 97.75 91 PHE A CA 1
ATOM 717 C C . PHE A 1 91 ? -11.036 -0.710 9.313 1.00 97.75 91 PHE A C 1
ATOM 719 O O . PHE A 1 91 ? -11.977 -0.787 8.514 1.00 97.75 91 PHE A O 1
ATOM 726 N N . THR A 1 92 ? -11.141 -1.016 10.597 1.00 97.12 92 THR A N 1
ATOM 727 C CA . THR A 1 92 ? -12.347 -1.492 11.267 1.00 97.12 92 THR A CA 1
ATOM 728 C C . THR A 1 92 ? -12.771 -0.496 12.340 1.00 97.12 92 THR A C 1
ATOM 730 O O . THR A 1 92 ? -12.061 0.465 12.633 1.00 97.12 92 THR A O 1
ATOM 733 N N . GLU A 1 93 ? -13.924 -0.725 12.961 1.00 94.88 93 GLU A N 1
ATOM 734 C CA . GLU A 1 93 ? -14.337 0.054 14.137 1.00 94.88 93 GLU A CA 1
ATOM 735 C C . GLU A 1 93 ? -13.380 -0.092 15.336 1.00 94.88 93 GLU A C 1
ATOM 737 O O . GLU A 1 93 ? -13.329 0.793 16.186 1.00 94.88 93 GLU A O 1
ATOM 742 N N . ASN A 1 94 ? -12.562 -1.152 15.365 1.00 95.75 94 ASN A N 1
ATOM 743 C CA . ASN A 1 94 ? -11.575 -1.390 16.419 1.00 95.75 94 ASN A CA 1
ATOM 744 C C . ASN A 1 94 ? -10.201 -0.780 16.114 1.00 95.75 94 ASN A C 1
ATOM 746 O O . ASN A 1 94 ? -9.354 -0.753 17.006 1.00 95.75 94 ASN A O 1
ATOM 750 N N . GLY A 1 95 ? -9.963 -0.291 14.894 1.00 96.31 95 GLY A N 1
ATOM 751 C CA . GLY A 1 95 ? -8.699 0.325 14.493 1.00 96.31 95 GLY A CA 1
ATOM 752 C C . GLY A 1 95 ? -8.149 -0.211 13.172 1.00 96.31 95 GLY A C 1
ATOM 753 O O . GLY A 1 95 ? -8.891 -0.665 12.300 1.00 96.31 95 GLY A O 1
ATOM 754 N N . ILE A 1 96 ? -6.832 -0.112 13.002 1.00 97.69 96 ILE A N 1
ATOM 755 C CA . ILE A 1 96 ? -6.120 -0.537 11.793 1.00 97.69 96 ILE A CA 1
ATOM 756 C C . ILE A 1 96 ? -5.473 -1.898 12.032 1.00 97.69 96 ILE A C 1
ATOM 758 O O . ILE A 1 96 ? -4.785 -2.100 13.027 1.00 97.69 96 ILE A O 1
ATOM 762 N N . GLU A 1 97 ? -5.643 -2.812 11.085 1.00 97.56 97 GLU A N 1
ATOM 763 C CA . GLU A 1 97 ? -5.068 -4.152 11.121 1.00 97.56 97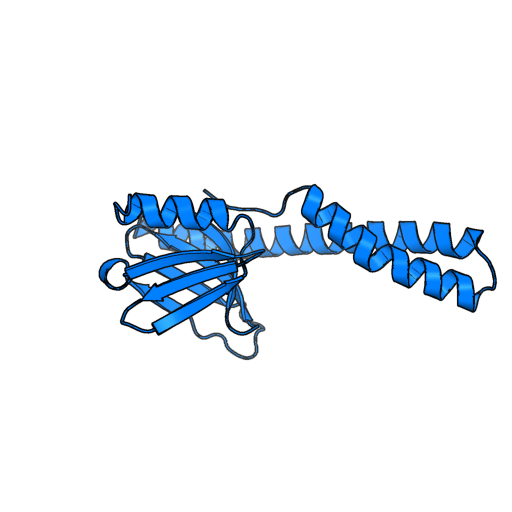 GLU A CA 1
ATOM 764 C C . GLU A 1 97 ? -4.388 -4.459 9.787 1.00 97.56 97 GLU A C 1
ATOM 766 O O . GLU A 1 97 ? -5.019 -4.441 8.728 1.00 97.56 97 GLU A O 1
ATOM 771 N N . PHE A 1 98 ? -3.094 -4.746 9.830 1.00 97.56 98 PHE A N 1
ATOM 772 C CA . PHE A 1 98 ? -2.288 -5.101 8.675 1.00 97.56 98 PHE A CA 1
ATOM 773 C C . PHE A 1 98 ? -1.889 -6.570 8.728 1.00 97.56 98 PHE A C 1
ATOM 775 O O . PHE A 1 98 ? -1.287 -7.033 9.696 1.00 97.56 98 PHE A O 1
ATOM 782 N N . TYR A 1 99 ? -2.166 -7.269 7.633 1.00 96.38 99 TYR A N 1
ATOM 783 C CA . TYR A 1 99 ? -1.872 -8.681 7.460 1.00 96.38 99 TYR A CA 1
ATOM 784 C C . TYR A 1 99 ? -0.878 -8.862 6.307 1.00 96.38 99 TYR A C 1
ATOM 786 O O . TYR A 1 99 ? -1.276 -8.765 5.137 1.00 96.38 99 TYR A O 1
ATOM 794 N N . PRO A 1 100 ? 0.410 -9.122 6.589 1.00 95.56 100 PRO A N 1
ATOM 795 C CA . PRO A 1 100 ? 1.409 -9.346 5.550 1.00 95.56 100 PRO A CA 1
ATOM 796 C C . PRO A 1 100 ? 1.133 -10.628 4.755 1.00 95.56 100 PRO A C 1
ATOM 798 O O . PRO A 1 100 ? 0.471 -11.568 5.206 1.00 95.56 100 PRO A O 1
ATOM 801 N N . HIS A 1 101 ? 1.671 -10.707 3.539 1.00 92.38 101 HIS A N 1
ATOM 802 C CA . HIS A 1 101 ? 1.661 -11.964 2.801 1.00 92.38 101 HIS A CA 1
ATOM 803 C C . HIS A 1 101 ? 2.539 -13.019 3.487 1.00 92.38 101 HIS A C 1
ATOM 805 O O . HIS A 1 101 ? 3.660 -12.746 3.895 1.00 92.38 101 HIS A O 1
ATOM 811 N N . LYS A 1 102 ? 2.074 -14.275 3.490 1.00 88.62 102 LYS A N 1
ATOM 812 C CA . LYS A 1 102 ? 2.794 -15.434 4.060 1.00 88.62 102 LYS A CA 1
ATOM 813 C C . LYS A 1 102 ? 4.192 -15.710 3.478 1.00 88.62 102 LYS A C 1
ATOM 815 O O . LYS A 1 102 ? 4.892 -16.557 4.008 1.00 88.62 102 LYS A O 1
ATOM 820 N N . ILE A 1 103 ? 4.543 -15.082 2.356 1.00 87.75 103 ILE A N 1
ATOM 821 C CA . ILE A 1 1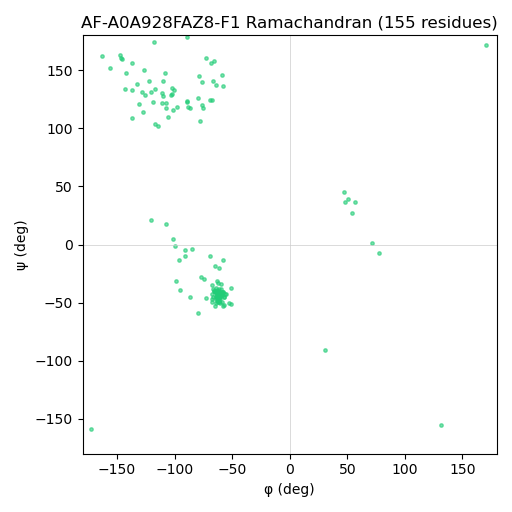03 ? 5.828 -15.271 1.661 1.00 87.75 103 ILE A CA 1
ATOM 822 C C . ILE A 1 103 ? 6.839 -14.159 1.972 1.00 87.75 103 ILE A C 1
ATOM 824 O O . ILE A 1 103 ? 7.939 -14.172 1.428 1.00 87.75 103 ILE A O 1
ATOM 828 N N . ASN A 1 104 ? 6.459 -13.172 2.786 1.00 87.94 104 ASN A N 1
ATOM 829 C CA . ASN A 1 104 ? 7.352 -12.093 3.182 1.00 87.94 104 ASN A CA 1
ATOM 830 C C . ASN A 1 104 ? 8.407 -12.587 4.179 1.00 87.94 104 ASN A C 1
ATOM 832 O O . ASN A 1 104 ? 8.207 -13.587 4.865 1.00 87.94 104 ASN A O 1
ATOM 836 N N . ILE A 1 105 ? 9.498 -11.824 4.299 1.00 84.50 105 ILE A N 1
ATOM 837 C CA . ILE A 1 105 ? 10.551 -12.064 5.298 1.00 84.50 105 ILE A CA 1
ATOM 838 C C . ILE A 1 105 ? 9.984 -11.923 6.717 1.00 84.50 105 ILE A C 1
ATOM 840 O O . ILE A 1 105 ? 10.303 -12.728 7.585 1.00 84.50 105 ILE A O 1
ATOM 844 N N . SER A 1 106 ? 9.118 -10.928 6.939 1.00 87.44 106 SER A N 1
ATOM 845 C CA . SER A 1 106 ? 8.325 -10.812 8.162 1.00 87.44 106 SER A CA 1
ATOM 846 C C . SER A 1 106 ? 6.850 -11.062 7.867 1.00 87.44 106 SER A C 1
ATOM 848 O O . SER A 1 106 ? 6.266 -10.464 6.958 1.00 87.44 106 SER A O 1
ATOM 850 N N . THR A 1 107 ? 6.247 -11.935 8.670 1.00 90.25 107 THR A N 1
ATOM 851 C CA . THR A 1 107 ? 4.808 -12.217 8.666 1.00 90.25 107 THR A CA 1
ATOM 852 C C . THR A 1 107 ? 4.105 -11.642 9.894 1.00 90.25 107 THR A C 1
ATOM 854 O O . THR A 1 107 ? 3.002 -12.074 10.218 1.00 90.25 107 THR A O 1
ATOM 857 N N . GLU A 1 108 ? 4.744 -10.703 10.592 1.00 92.94 108 GLU A N 1
ATOM 858 C CA . GLU A 1 108 ? 4.176 -10.056 11.771 1.00 92.94 108 GLU A CA 1
ATOM 859 C C . GLU A 1 108 ? 2.977 -9.178 11.389 1.00 92.94 108 GLU A C 1
ATOM 861 O O . GLU A 1 108 ? 3.065 -8.297 10.528 1.00 92.94 108 GLU A O 1
ATOM 866 N N . GLU A 1 109 ? 1.838 -9.449 12.019 1.00 94.62 109 GLU A N 1
ATOM 867 C CA . GLU A 1 109 ? 0.630 -8.643 11.877 1.00 94.62 109 GLU A CA 1
ATOM 868 C C . GLU A 1 109 ? 0.781 -7.356 12.696 1.00 94.62 109 GLU A C 1
ATOM 870 O O . GLU A 1 109 ? 1.287 -7.378 13.816 1.00 94.62 109 GLU A O 1
ATOM 875 N N . ILE A 1 110 ? 0.327 -6.227 12.152 1.00 95.19 110 ILE A N 1
ATOM 876 C CA . ILE A 1 110 ? 0.368 -4.942 12.863 1.00 95.19 110 ILE A CA 1
ATOM 877 C C . ILE A 1 110 ? -1.059 -4.539 13.191 1.00 95.19 110 ILE A C 1
ATOM 879 O O . ILE A 1 110 ? -1.880 -4.374 12.291 1.00 95.19 110 ILE A O 1
ATOM 883 N N . VAL A 1 111 ? -1.340 -4.343 14.475 1.00 96.62 111 VAL A N 1
ATOM 884 C CA . VAL A 1 111 ? -2.639 -3.875 14.961 1.00 96.62 111 VAL A CA 1
ATOM 885 C C . VAL A 1 111 ? -2.442 -2.546 15.680 1.00 96.62 111 VAL A C 1
ATOM 887 O O . VAL A 1 111 ? -1.673 -2.457 16.634 1.00 96.62 111 VAL A O 1
ATOM 890 N N . ILE A 1 112 ? -3.136 -1.511 15.215 1.00 97.00 112 ILE A N 1
ATOM 891 C CA . ILE A 1 112 ? -3.173 -0.179 15.820 1.00 97.00 112 ILE A CA 1
ATOM 892 C C . ILE A 1 112 ? -4.607 0.045 16.317 1.00 97.00 112 ILE A C 1
ATOM 894 O O . ILE A 1 112 ? -5.490 0.315 15.496 1.00 97.00 112 ILE A O 1
ATOM 898 N N . PRO A 1 113 ? -4.866 -0.099 17.628 1.00 96.69 113 PRO A N 1
ATOM 899 C CA . PRO A 1 113 ? -6.199 0.093 18.193 1.00 96.69 113 PRO A CA 1
ATOM 900 C C . PRO A 1 113 ? -6.752 1.499 17.935 1.00 96.69 113 PRO A C 1
ATOM 902 O O . PRO A 1 113 ? -6.014 2.477 17.965 1.00 96.69 113 PRO A O 1
ATOM 905 N N . MET A 1 114 ? -8.063 1.627 17.733 1.00 95.4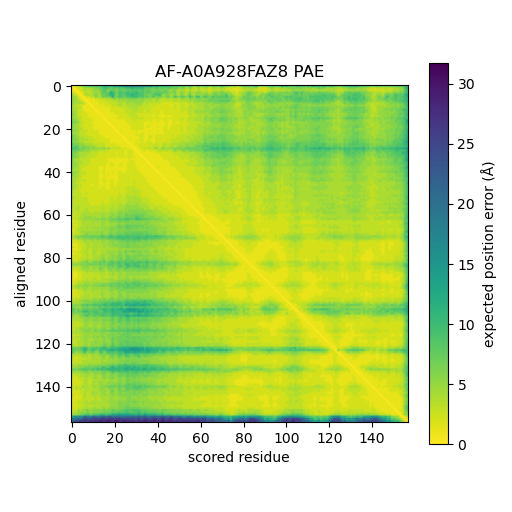4 114 MET A N 1
ATOM 906 C CA . MET A 1 114 ? -8.702 2.912 17.416 1.00 95.44 114 MET A CA 1
ATOM 907 C C . MET A 1 114 ? -8.398 3.987 18.466 1.00 95.44 114 MET A C 1
ATOM 909 O O . MET A 1 114 ? -8.078 5.120 18.124 1.00 95.44 114 MET A O 1
ATOM 913 N N . ASN A 1 115 ? -8.452 3.622 19.749 1.00 94.81 115 ASN A N 1
ATOM 914 C CA . ASN A 1 115 ? -8.230 4.538 20.868 1.00 94.81 115 ASN A CA 1
ATOM 915 C C . ASN A 1 115 ? -6.778 5.021 21.007 1.00 94.81 115 ASN A C 1
ATOM 917 O O . ASN A 1 115 ? -6.522 5.915 21.810 1.00 94.81 115 ASN A O 1
ATOM 921 N N . THR A 1 116 ? -5.832 4.435 20.269 1.00 96.44 116 THR A N 1
ATOM 922 C CA . THR A 1 116 ? -4.445 4.902 20.251 1.00 96.44 116 THR A CA 1
ATOM 923 C C . THR A 1 116 ? -4.155 5.830 19.085 1.00 96.44 116 THR A C 1
ATOM 925 O O . THR A 1 116 ? -3.115 6.482 19.118 1.00 96.44 116 THR A O 1
ATOM 928 N N . ILE A 1 117 ? -5.033 5.913 18.077 1.00 96.75 117 ILE A N 1
ATOM 929 C CA . ILE A 1 117 ? -4.825 6.755 16.898 1.00 96.75 117 ILE A CA 1
ATOM 930 C C . ILE A 1 117 ? -5.065 8.220 17.266 1.00 96.75 117 ILE A C 1
ATOM 932 O O . ILE A 1 117 ? -6.170 8.625 17.612 1.00 96.75 117 ILE A O 1
ATOM 936 N N . GLU A 1 118 ? -4.016 9.026 17.144 1.00 95.38 118 GLU A N 1
ATOM 937 C CA . GLU A 1 118 ? -4.021 10.452 17.476 1.00 95.38 118 GLU A CA 1
ATOM 938 C C . GLU A 1 118 ? -4.288 11.316 16.241 1.00 95.38 118 GLU A C 1
ATOM 940 O O . GLU A 1 118 ? -4.958 12.341 16.315 1.00 95.38 118 GLU A O 1
ATOM 945 N N . SER A 1 119 ? -3.721 10.936 15.092 1.00 95.06 119 SER A N 1
ATOM 946 C CA . SER A 1 119 ? -3.885 11.674 13.837 1.00 95.06 119 SER A CA 1
ATOM 947 C C . SER A 1 119 ? -3.501 10.832 12.624 1.00 95.06 119 SER A C 1
ATOM 949 O O . SER A 1 119 ? -2.786 9.829 12.727 1.00 95.06 119 SER A O 1
ATOM 951 N N . VAL A 1 120 ? -3.958 11.271 11.451 1.00 96.88 120 VAL A N 1
ATOM 952 C CA . VAL A 1 120 ? -3.599 10.677 10.165 1.00 96.88 120 VAL A CA 1
ATOM 953 C C . VAL A 1 120 ? -3.306 11.759 9.129 1.00 96.88 120 VAL A C 1
ATOM 955 O O . VAL A 1 120 ? -4.079 12.693 8.926 1.00 96.88 120 VAL A O 1
ATOM 958 N N . THR A 1 121 ? -2.203 11.603 8.405 1.00 96.31 121 THR A N 1
ATOM 959 C CA . THR A 1 121 ? -1.819 12.515 7.321 1.00 96.31 121 THR A CA 1
ATOM 960 C C . THR A 1 121 ? -1.665 11.731 6.028 1.00 96.31 121 THR A C 1
ATOM 962 O O . THR A 1 121 ? -1.130 10.630 6.034 1.00 96.31 121 THR A O 1
ATOM 965 N N . ALA A 1 122 ? -2.102 12.283 4.897 1.00 96.25 122 ALA A N 1
ATOM 966 C CA . ALA A 1 122 ? -1.874 11.679 3.584 1.00 96.25 122 ALA A CA 1
ATOM 967 C C . ALA A 1 122 ? -0.740 12.412 2.859 1.00 96.25 122 ALA A C 1
ATOM 969 O O . ALA A 1 122 ? -0.788 13.633 2.715 1.00 96.25 122 ALA A O 1
ATOM 970 N N . ASN A 1 123 ? 0.243 11.669 2.352 1.00 91.25 123 ASN A N 1
ATOM 971 C CA . ASN A 1 123 ? 1.330 12.192 1.522 1.00 91.25 123 ASN A CA 1
ATOM 972 C C . ASN A 1 123 ? 1.498 11.303 0.288 1.00 91.25 123 ASN A C 1
ATOM 974 O O . ASN A 1 123 ? 1.418 10.094 0.437 1.00 91.25 123 ASN A O 1
ATOM 978 N N . LYS A 1 124 ? 1.719 11.865 -0.910 1.00 84.75 124 LYS A N 1
ATOM 979 C CA . LYS A 1 124 ? 1.873 11.159 -2.207 1.00 84.75 124 LYS A CA 1
ATOM 980 C C . LYS A 1 124 ? 1.073 9.844 -2.306 1.00 84.75 124 LYS A C 1
ATOM 982 O O . LYS A 1 124 ? -0.096 9.903 -2.671 1.00 84.75 124 LYS A O 1
ATOM 987 N N . ASN A 1 125 ? 1.679 8.711 -1.923 1.00 86.75 125 ASN A N 1
ATOM 988 C CA . ASN A 1 125 ? 1.123 7.350 -2.006 1.00 86.75 125 ASN A CA 1
ATOM 989 C C . ASN A 1 125 ? 1.025 6.632 -0.640 1.00 86.75 125 ASN A C 1
ATOM 991 O O . ASN A 1 125 ? 1.036 5.407 -0.567 1.00 86.75 125 ASN A O 1
ATOM 995 N N . GLN A 1 126 ? 1.013 7.385 0.455 1.00 94.94 126 GLN A N 1
ATOM 996 C CA . GLN A 1 126 ? 1.089 6.882 1.821 1.00 94.94 126 GLN A CA 1
ATOM 997 C C . GLN A 1 126 ? 0.098 7.600 2.735 1.00 94.94 126 GLN A C 1
ATOM 999 O O . GLN A 1 126 ? -0.289 8.750 2.482 1.00 94.94 126 GLN A O 1
ATOM 1004 N N . ILE A 1 127 ? -0.264 6.922 3.818 1.00 97.06 127 ILE A N 1
ATOM 1005 C CA . ILE A 1 127 ? -0.794 7.535 5.031 1.00 97.06 127 ILE A CA 1
ATOM 1006 C C . ILE A 1 127 ? 0.248 7.413 6.148 1.00 97.06 127 ILE A C 1
ATOM 1008 O O . ILE A 1 127 ? 0.929 6.396 6.269 1.00 97.06 127 ILE A O 1
ATOM 1012 N N . LEU A 1 128 ? 0.373 8.466 6.946 1.00 97.00 128 LEU A N 1
ATOM 1013 C CA . LEU A 1 128 ? 1.168 8.517 8.165 1.00 97.00 128 LEU A CA 1
ATOM 1014 C C . LEU A 1 128 ? 0.182 8.487 9.324 1.00 97.00 128 LEU A C 1
ATOM 1016 O O . LEU A 1 128 ? -0.565 9.447 9.507 1.00 97.00 128 LEU A O 1
ATOM 1020 N N . VAL A 1 129 ? 0.141 7.384 10.062 1.00 96.75 129 VAL A N 1
ATOM 1021 C CA . VAL A 1 129 ? -0.753 7.225 11.213 1.00 96.75 129 VAL A CA 1
ATOM 1022 C C . VAL A 1 129 ? 0.070 7.441 12.470 1.00 96.75 129 VAL A C 1
ATOM 1024 O O . VAL A 1 129 ? 0.986 6.665 12.738 1.00 96.75 129 VAL A O 1
ATOM 1027 N N . ARG A 1 130 ? -0.234 8.491 13.236 1.00 96.62 130 ARG A N 1
ATOM 1028 C CA . ARG A 1 130 ? 0.355 8.668 14.563 1.00 96.62 130 ARG A CA 1
ATOM 1029 C C . ARG A 1 130 ? -0.523 7.964 15.587 1.00 96.62 130 ARG A C 1
ATOM 1031 O O . ARG A 1 130 ? -1.705 8.281 15.691 1.00 96.62 130 ARG A O 1
ATOM 1038 N N . ALA A 1 131 ? 0.062 7.034 16.331 1.00 95.62 131 ALA A N 1
ATOM 1039 C CA . ALA A 1 131 ? -0.600 6.318 17.403 1.00 95.62 131 ALA A CA 1
ATOM 1040 C C . ALA A 1 131 ? 0.344 6.050 18.581 1.00 95.62 131 ALA A C 1
ATOM 1042 O O . ALA A 1 131 ? 1.483 5.616 18.383 1.00 95.62 131 ALA A O 1
ATOM 1043 N N . SER A 1 132 ? -0.122 6.308 19.805 1.00 93.56 132 SER A N 1
ATOM 1044 C CA . SER A 1 132 ? 0.668 6.184 21.044 1.00 93.56 132 SER A CA 1
ATOM 1045 C C . SER A 1 132 ? 2.060 6.836 20.949 1.00 93.56 132 SER A C 1
ATOM 1047 O O . SER A 1 132 ? 3.075 6.226 21.295 1.00 93.56 132 SER A O 1
ATOM 1049 N N . GLY A 1 133 ? 2.129 8.054 20.409 1.00 91.62 133 GLY A N 1
ATOM 1050 C CA . GLY A 1 133 ? 3.372 8.806 20.216 1.00 91.62 133 GLY A CA 1
ATOM 1051 C C . GLY A 1 133 ? 4.316 8.281 19.121 1.00 91.62 133 GLY A C 1
ATOM 1052 O O . GLY A 1 133 ? 5.374 8.873 18.905 1.00 91.62 133 GLY A O 1
ATOM 1053 N N . LYS A 1 134 ? 3.963 7.206 18.402 1.00 94.56 134 LYS A N 1
ATOM 1054 C CA . LYS A 1 134 ? 4.741 6.662 17.275 1.00 94.56 134 LYS A CA 1
ATOM 1055 C C . LYS A 1 134 ? 4.040 6.929 15.950 1.00 94.56 134 LYS A C 1
ATOM 1057 O O . LYS A 1 134 ? 2.818 6.911 15.878 1.00 94.56 134 LYS A O 1
ATOM 1062 N N . THR A 1 135 ? 4.811 7.132 14.887 1.00 95.81 135 THR A N 1
ATOM 1063 C CA . THR A 1 135 ? 4.271 7.257 13.526 1.00 95.81 135 THR A CA 1
ATOM 1064 C C . THR A 1 135 ? 4.506 5.963 12.758 1.00 95.81 135 THR A C 1
ATOM 1066 O O . THR A 1 135 ? 5.636 5.483 12.694 1.00 95.81 135 THR A O 1
ATOM 1069 N N . VAL A 1 136 ? 3.450 5.422 12.155 1.00 95.56 136 VAL A N 1
ATOM 1070 C CA . VAL A 1 136 ? 3.508 4.279 11.242 1.00 95.56 136 VAL A CA 1
ATOM 1071 C C . VAL A 1 136 ? 3.264 4.776 9.823 1.00 95.56 136 VAL A C 1
ATOM 1073 O O . VAL A 1 136 ? 2.225 5.372 9.529 1.00 95.56 136 VAL A O 1
ATOM 1076 N N . GLU A 1 137 ? 4.231 4.531 8.943 1.00 96.12 137 GLU A N 1
ATOM 1077 C CA . GLU A 1 137 ? 4.117 4.844 7.521 1.00 96.12 137 GLU A CA 1
ATOM 1078 C C . GLU A 1 137 ? 3.508 3.660 6.777 1.00 96.12 137 GLU A C 1
ATOM 1080 O O . GLU A 1 137 ? 4.022 2.540 6.828 1.00 96.12 137 GLU A O 1
ATOM 1085 N N . ILE A 1 138 ? 2.407 3.906 6.071 1.00 97.12 138 ILE A N 1
ATOM 1086 C CA . ILE A 1 138 ? 1.667 2.863 5.367 1.00 97.12 138 ILE A CA 1
ATOM 1087 C C . ILE A 1 138 ? 1.478 3.299 3.918 1.00 97.12 138 ILE A C 1
ATOM 1089 O O . ILE A 1 138 ? 0.768 4.264 3.628 1.00 97.12 138 ILE A O 1
ATOM 1093 N N . VAL A 1 139 ? 2.102 2.580 2.985 1.00 95.81 139 VAL A N 1
ATOM 1094 C CA . VAL A 1 139 ? 1.902 2.795 1.548 1.00 95.81 139 VAL A CA 1
ATOM 1095 C C . VAL A 1 139 ? 0.566 2.186 1.152 1.00 95.81 139 VAL A C 1
ATOM 1097 O O . VAL A 1 139 ? 0.371 0.984 1.311 1.00 95.81 139 VAL A O 1
ATOM 1100 N N . VAL A 1 140 ? -0.343 3.001 0.624 1.00 94.12 140 VAL A N 1
ATOM 1101 C CA . VAL A 1 140 ? -1.685 2.579 0.202 1.00 94.12 140 VAL A CA 1
ATOM 1102 C C . VAL A 1 140 ? -2.100 3.305 -1.071 1.00 94.12 140 VAL A C 1
ATOM 1104 O O . VAL A 1 140 ? -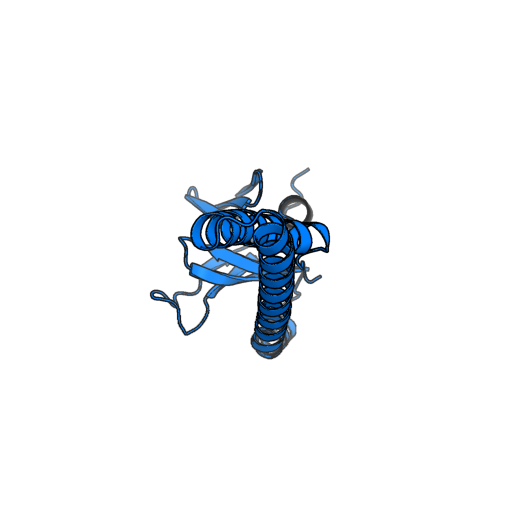1.789 4.482 -1.272 1.00 94.12 140 VAL A O 1
ATOM 1107 N N . SER A 1 141 ? -2.880 2.628 -1.915 1.00 90.44 141 SER A N 1
ATOM 1108 C CA . SER A 1 141 ? -3.659 3.338 -2.934 1.00 90.44 141 SER A CA 1
ATOM 1109 C C . SER A 1 141 ? -4.757 4.168 -2.256 1.00 90.44 141 SER A C 1
ATOM 1111 O O . SER A 1 141 ? -5.183 3.850 -1.146 1.00 90.44 141 SER A O 1
ATOM 1113 N N . HIS A 1 142 ? -5.237 5.228 -2.912 1.00 92.44 142 HIS A N 1
ATOM 1114 C CA . HIS A 1 142 ? -6.337 6.054 -2.391 1.00 92.44 142 HIS A CA 1
ATOM 1115 C C . HIS A 1 142 ? -6.067 6.652 -0.996 1.00 92.44 142 HIS A C 1
ATOM 1117 O O . HIS A 1 142 ? -6.983 6.773 -0.186 1.00 92.44 142 HIS A O 1
ATOM 1123 N N . ASN A 1 143 ? -4.829 7.056 -0.697 1.00 94.50 143 ASN A N 1
ATOM 1124 C CA . ASN A 1 143 ? -4.430 7.579 0.620 1.00 94.50 143 ASN A CA 1
ATOM 1125 C C . ASN A 1 143 ? -5.329 8.705 1.168 1.00 94.50 143 ASN A C 1
ATOM 1127 O O . ASN A 1 143 ? -5.638 8.719 2.355 1.00 94.50 143 ASN A O 1
ATOM 1131 N N . LYS A 1 144 ? -5.817 9.617 0.319 1.00 94.69 144 LYS A N 1
ATOM 1132 C CA . LYS A 1 144 ? -6.797 10.645 0.719 1.00 94.69 144 LYS A CA 1
ATOM 1133 C C . LYS A 1 144 ? -8.135 10.040 1.156 1.00 94.69 144 LYS A C 1
ATOM 1135 O O . LYS A 1 144 ? -8.757 10.540 2.086 1.00 94.69 144 LYS A O 1
ATOM 1140 N N . GLY A 1 145 ? -8.570 8.969 0.491 1.00 94.94 145 GLY A N 1
ATOM 1141 C CA . GLY A 1 145 ? -9.760 8.207 0.861 1.00 94.94 145 GLY A CA 1
ATOM 1142 C C . GLY A 1 145 ? -9.579 7.501 2.201 1.00 94.94 145 GLY A C 1
ATOM 1143 O O . GLY A 1 145 ? -10.453 7.606 3.054 1.00 94.94 145 GLY A O 1
ATOM 1144 N N . TRP A 1 146 ? -8.430 6.857 2.423 1.00 96.69 146 TRP A N 1
ATOM 1145 C CA . TRP A 1 146 ? -8.076 6.285 3.728 1.00 96.69 146 TRP A CA 1
ATOM 1146 C C . TRP A 1 146 ? -8.082 7.337 4.838 1.00 96.69 146 TRP A C 1
ATOM 1148 O O . TRP A 1 146 ? -8.785 7.156 5.827 1.00 96.69 146 TRP A O 1
ATOM 1158 N N . LYS A 1 147 ? -7.376 8.460 4.639 1.00 96.38 147 LYS A N 1
ATOM 1159 C CA . LYS A 1 147 ? -7.350 9.593 5.577 1.00 96.38 147 LYS A CA 1
ATOM 1160 C C . LYS A 1 147 ? -8.766 10.033 5.945 1.00 96.38 147 LYS A C 1
ATOM 1162 O O . LYS A 1 147 ? -9.098 10.063 7.120 1.00 96.38 147 LYS A O 1
ATOM 1167 N N . LYS A 1 148 ? -9.620 10.273 4.944 1.00 95.75 148 LYS A N 1
ATOM 1168 C CA . LYS A 1 148 ? -11.010 10.698 5.157 1.00 95.75 148 LYS A CA 1
ATOM 1169 C C . LYS A 1 148 ? -11.816 9.698 5.995 1.00 95.75 148 LYS A C 1
ATOM 1171 O O . LYS A 1 148 ? -12.595 10.120 6.841 1.00 95.75 148 LYS A O 1
ATOM 1176 N N . GLN A 1 149 ? -11.665 8.394 5.749 1.00 95.94 149 GLN A N 1
ATOM 1177 C CA . GLN A 1 149 ? -12.374 7.371 6.529 1.00 95.94 149 GLN A CA 1
ATOM 1178 C C . GLN A 1 149 ? -11.884 7.333 7.980 1.00 95.94 149 GLN A C 1
ATOM 1180 O O . GLN A 1 149 ? -12.703 7.251 8.889 1.00 95.94 149 GLN A O 1
ATOM 1185 N N . ILE A 1 150 ? -10.568 7.427 8.191 1.00 95.56 150 ILE A N 1
ATOM 1186 C CA . ILE A 1 150 ? -9.963 7.405 9.526 1.00 95.56 150 ILE A CA 1
ATOM 1187 C C . ILE A 1 150 ? -10.342 8.665 10.315 1.00 95.56 150 ILE A C 1
ATOM 1189 O O . ILE A 1 150 ? -10.849 8.549 11.423 1.00 95.56 150 ILE A O 1
ATOM 1193 N N . GLU A 1 151 ? -10.190 9.859 9.735 1.00 94.75 151 GLU A N 1
ATOM 1194 C CA . GLU A 1 151 ? -10.586 11.124 10.379 1.00 94.75 151 GLU A CA 1
ATOM 1195 C C . GLU A 1 151 ? -12.079 11.148 10.712 1.00 94.75 151 GLU A C 1
ATOM 1197 O O . GLU A 1 151 ? -12.457 11.488 11.832 1.00 94.75 151 GLU A O 1
ATOM 1202 N N . GLY A 1 152 ? -12.921 10.705 9.772 1.00 93.62 152 GLY A N 1
ATOM 1203 C CA . GLY A 1 152 ? -14.364 10.628 9.978 1.00 93.62 152 GLY A CA 1
ATOM 1204 C C . GLY A 1 152 ? -14.768 9.670 11.100 1.00 93.62 152 GLY A C 1
ATOM 1205 O O . GLY A 1 152 ? -15.740 9.935 11.796 1.00 93.62 152 GLY A O 1
ATOM 1206 N N . ALA A 1 153 ? -14.023 8.582 11.309 1.00 90.44 153 ALA A N 1
ATOM 1207 C CA . ALA A 1 153 ? -14.262 7.657 12.417 1.00 90.44 153 ALA A CA 1
ATOM 1208 C C . ALA A 1 153 ? -13.744 8.185 13.766 1.00 90.44 153 ALA A C 1
ATOM 1210 O O . ALA A 1 153 ? -14.299 7.843 14.806 1.00 90.44 153 ALA A O 1
ATOM 1211 N N . LEU A 1 154 ? -12.706 9.026 13.753 1.00 87.38 154 LEU A N 1
ATOM 1212 C CA . LEU A 1 154 ? -12.130 9.642 14.951 1.00 87.38 154 LEU A CA 1
ATOM 1213 C C . LEU A 1 154 ? -12.857 10.930 15.381 1.00 87.38 154 LEU A C 1
ATOM 1215 O O . LEU A 1 154 ? -12.507 11.507 16.406 1.00 87.38 154 LEU A O 1
ATOM 1219 N N . ASN A 1 155 ? -13.856 11.393 14.616 1.00 80.69 155 ASN A N 1
ATOM 1220 C CA . ASN A 1 155 ? -14.450 12.734 14.734 1.00 80.69 155 ASN A CA 1
ATOM 1221 C C . ASN A 1 155 ? -13.407 13.868 14.653 1.00 80.69 155 ASN A C 1
ATOM 1223 O O . ASN A 1 155 ? -13.610 14.943 15.215 1.00 80.69 155 ASN A O 1
ATOM 1227 N N . LEU A 1 156 ? -12.287 13.635 13.965 1.00 60.06 156 LEU A N 1
ATOM 1228 C CA . LEU A 1 156 ? -11.284 14.666 13.715 1.00 60.06 156 LEU A CA 1
ATOM 1229 C C . LEU A 1 156 ? -11.808 15.552 12.577 1.00 60.06 156 LEU A C 1
ATOM 1231 O O . LEU A 1 156 ? -11.886 15.107 11.431 1.00 60.06 156 LEU A O 1
ATOM 1235 N N . SER A 1 157 ? -12.243 16.767 12.923 1.00 43.47 157 SER A N 1
ATOM 1236 C CA . SER A 1 157 ? -12.724 17.803 11.995 1.00 43.47 157 SER A CA 1
ATOM 1237 C C . SER A 1 157 ? -11.583 18.540 11.306 1.00 43.47 157 SER A C 1
ATOM 1239 O O . SER A 1 157 ? -10.704 19.027 12.055 1.00 43.47 157 SER A O 1
#

Nearest PDB structures (foldseek):
  7yis-assembly1_A  TM=7.843E-01  e=2.631E-03  Homo sapiens
  5mv9-assembly1_A  TM=4.505E-01  e=1.110E-03  Homo sapiens
  5xq0-assembly1_A  TM=7.271E-01  e=5.078E-02  Mus musculus
  2da0-assembly1_A  TM=6.342E-01  e=2.915E-02  Homo sapiens
  5c6r-assembly1_A  TM=5.207E-01  e=3.298E-02  Mus musculus

Foldseek 3Di:
DEDDDDPVRLLVQLQVFLQVQLVVQCVVVVHNVSSNVSSNVRSVVRSVVVVVVQVVQVVVCPVVVVVCVVVWAFLYKYWKDFPNFTFIWTQTLQGIWTAGDPPDPDRDIDGQGLVQFDAWDDDDQWIWTHGVNDTTIMGHPPSVVVRVSSCVSNVND

Mean predicted aligned error: 4.32 Å

pLDDT: mean 93.66, std 6.05, range [43.47, 98.0]

Solvent-accessible surface area (backbone atoms only — not comparable to full-atom values): 8292 Å² total; per-residue (Å²): 80,75,57,69,85,51,70,70,56,45,52,50,53,14,48,69,50,5,52,59,48,9,52,51,49,13,62,77,66,76,27,67,70,58,5,53,54,49,7,51,52,49,7,51,53,50,29,50,51,52,52,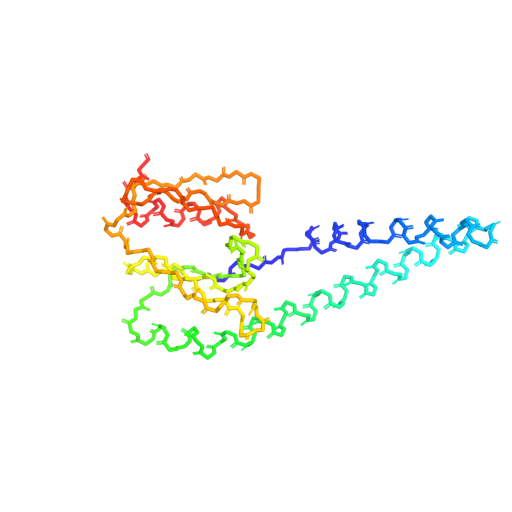53,50,52,52,51,51,54,59,68,43,47,63,56,52,55,56,50,53,74,79,42,59,62,61,36,32,33,61,30,32,45,93,87,38,52,29,39,34,38,33,37,80,66,22,40,39,35,43,40,38,90,84,45,97,58,63,73,66,48,76,47,50,44,92,40,56,77,48,67,45,61,50,102,55,21,32,40,38,32,36,81,95,40,77,47,63,35,38,26,71,63,20,66,58,52,36,52,54,53,30,62,73,69,69,60,127